Protein AF-A0A9E1WCN5-F1 (afdb_monomer_lite)

Radius of gyration: 20.32 Å; chains: 1; bounding box: 47×48×52 Å

Sequence (89 aa):
CGGYWLRVNGNTVTGNLVADMPRFYHQPDMSPVLVDLVAGYLAGTVPESALIEASRVRPEAVDTLILDTRSFLRGQEDWIENGDGGEED

Foldseek 3Di:
DQDWDWDDDPQWIAGCQDPPDDRPDCDDGWATDGVVQVVCVVVVNHPVVVVVVRGHRDDPVVVVVVVVVVVVVVVCVVVVVPPDDDDDD

pLDDT: mean 82.26, std 14.64, range [43.19, 98.06]

Structure (mmCIF, N/CA/C/O backbone):
data_AF-A0A9E1WCN5-F1
#
_entry.id   AF-A0A9E1WCN5-F1
#
loop_
_atom_site.group_PDB
_atom_site.id
_atom_site.type_symbol
_atom_site.label_atom_id
_atom_site.label_alt_id
_atom_site.label_comp_id
_atom_site.label_asym_id
_atom_site.label_entity_id
_atom_site.label_seq_id
_atom_site.pdbx_PDB_ins_code
_atom_site.Cartn_x
_atom_site.Cartn_y
_atom_site.Cartn_z
_atom_site.occupancy
_atom_site.B_iso_or_equiv
_atom_site.auth_seq_id
_atom_site.auth_comp_id
_atom_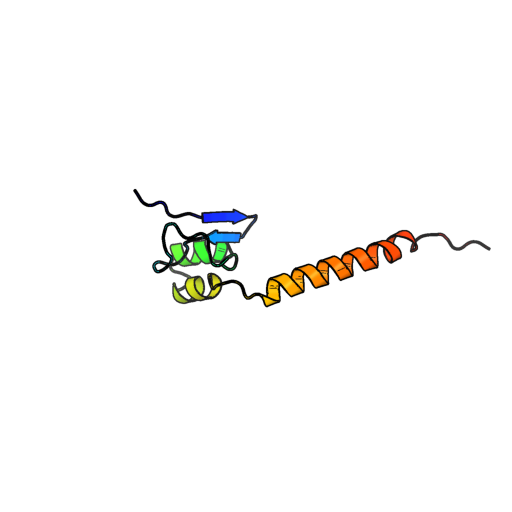site.auth_asym_id
_atom_site.auth_atom_id
_atom_site.pdbx_PDB_model_num
ATOM 1 N N . CYS A 1 1 ? -22.402 14.628 -0.511 1.00 50.81 1 CYS A N 1
ATOM 2 C CA . CYS A 1 1 ? -22.121 13.189 -0.326 1.00 50.81 1 CYS A CA 1
ATOM 3 C C . CYS A 1 1 ? -20.729 12.917 -0.891 1.00 50.81 1 CYS A C 1
ATOM 5 O O . CYS A 1 1 ? -20.584 12.954 -2.102 1.00 50.81 1 CYS A O 1
ATOM 7 N N . GLY A 1 2 ? -19.692 12.811 -0.053 1.00 52.59 2 GLY A N 1
ATOM 8 C CA . GLY A 1 2 ? -18.316 12.578 -0.517 1.00 52.59 2 GLY A CA 1
ATOM 9 C C . GLY A 1 2 ? -17.995 11.093 -0.463 1.00 52.59 2 GLY A C 1
ATOM 10 O O . GLY A 1 2 ? -18.109 10.505 0.609 1.00 52.59 2 GLY A O 1
ATOM 11 N N . GLY A 1 3 ? -17.686 10.494 -1.612 1.00 62.09 3 GLY A N 1
ATOM 12 C CA . GLY A 1 3 ? -17.460 9.058 -1.735 1.00 62.09 3 GLY A CA 1
ATOM 13 C C . GLY A 1 3 ? -16.043 8.680 -1.329 1.00 62.09 3 GLY A C 1
ATOM 14 O O . GLY A 1 3 ? -15.086 9.328 -1.737 1.00 62.09 3 GLY A O 1
ATOM 15 N N . TYR A 1 4 ? -15.916 7.626 -0.534 1.00 70.62 4 TYR A N 1
ATOM 16 C CA . TYR A 1 4 ? -14.673 6.871 -0.467 1.00 70.62 4 TYR A CA 1
ATOM 17 C C . TYR A 1 4 ? -14.514 6.117 -1.787 1.00 70.62 4 TYR A C 1
ATOM 19 O O . TYR A 1 4 ? -15.506 5.638 -2.342 1.00 70.62 4 TYR A O 1
ATOM 27 N N . TRP A 1 5 ? -13.288 6.008 -2.289 1.00 82.94 5 TRP A N 1
ATOM 28 C CA . TRP A 1 5 ? -12.997 5.177 -3.448 1.00 82.94 5 TRP A CA 1
ATOM 29 C C . TRP A 1 5 ? -11.978 4.114 -3.060 1.00 82.94 5 TRP A C 1
ATOM 31 O O . TRP A 1 5 ? -11.004 4.386 -2.355 1.00 82.94 5 TRP A O 1
ATOM 41 N N . LEU A 1 6 ? -12.236 2.900 -3.527 1.00 87.50 6 LEU A N 1
ATOM 42 C CA . LEU A 1 6 ? -11.334 1.767 -3.449 1.00 87.50 6 LEU A CA 1
ATOM 43 C C . LEU A 1 6 ? -11.341 1.089 -4.813 1.00 87.50 6 LEU A C 1
ATOM 45 O O . LEU A 1 6 ? -12.390 0.971 -5.450 1.00 87.50 6 LEU A O 1
ATOM 49 N N . ARG A 1 7 ? -10.174 0.642 -5.261 1.00 89.56 7 ARG A N 1
ATOM 50 C CA . ARG A 1 7 ? -10.018 -0.146 -6.478 1.00 89.56 7 ARG A CA 1
ATOM 51 C C . ARG A 1 7 ? -9.358 -1.464 -6.124 1.00 89.56 7 ARG A C 1
ATOM 53 O O . ARG A 1 7 ? -8.270 -1.476 -5.561 1.00 89.56 7 ARG A O 1
ATOM 60 N N . VAL A 1 8 ? -10.009 -2.563 -6.482 1.00 92.81 8 VAL A N 1
ATOM 61 C CA . VAL A 1 8 ? -9.479 -3.914 -6.283 1.00 92.81 8 VAL A CA 1
ATOM 62 C C . VAL A 1 8 ? -8.840 -4.396 -7.579 1.00 92.81 8 VAL A C 1
ATOM 64 O O . VAL A 1 8 ? -9.445 -4.288 -8.645 1.00 92.81 8 VAL A O 1
ATOM 67 N N . ASN A 1 9 ? -7.624 -4.928 -7.481 1.00 92.19 9 ASN A N 1
ATOM 68 C CA . ASN A 1 9 ? -6.919 -5.603 -8.565 1.00 92.19 9 ASN A CA 1
ATOM 69 C C . ASN A 1 9 ? -6.331 -6.912 -8.018 1.00 92.19 9 ASN A C 1
ATOM 71 O O . ASN A 1 9 ? -5.377 -6.895 -7.236 1.00 92.19 9 ASN A O 1
ATOM 75 N N . GLY A 1 10 ? -6.910 -8.051 -8.411 1.00 94.62 10 GLY A N 1
ATOM 76 C CA . GLY A 1 10 ? -6.528 -9.356 -7.862 1.00 94.62 10 GLY A CA 1
ATOM 77 C C . GLY A 1 10 ? -6.687 -9.392 -6.338 1.00 94.62 10 GLY A C 1
ATOM 78 O O . GLY A 1 10 ? -7.734 -9.011 -5.823 1.00 94.62 10 GLY A O 1
ATOM 79 N N . ASN A 1 11 ? -5.632 -9.797 -5.622 1.00 95.69 11 ASN A N 1
ATOM 80 C CA . ASN A 1 11 ? -5.618 -9.841 -4.152 1.00 95.69 11 ASN A CA 1
ATOM 81 C C . ASN A 1 11 ? -5.152 -8.529 -3.493 1.00 95.69 11 ASN A C 1
ATOM 83 O O . ASN A 1 11 ? -4.713 -8.527 -2.343 1.00 95.69 11 ASN A O 1
ATOM 87 N N . THR A 1 12 ? -5.191 -7.411 -4.220 1.00 95.31 12 THR A N 1
ATOM 88 C CA . THR A 1 12 ? -4.771 -6.105 -3.700 1.00 95.31 12 THR A CA 1
ATOM 89 C C . THR A 1 12 ? -5.855 -5.052 -3.858 1.00 95.31 12 THR A C 1
ATOM 91 O O . THR A 1 12 ? -6.673 -5.110 -4.778 1.00 95.31 12 THR A O 1
ATOM 94 N N . VAL A 1 13 ? -5.839 -4.067 -2.969 1.00 93.62 13 VAL A N 1
ATOM 95 C CA . VAL A 1 13 ? -6.719 -2.904 -2.976 1.00 93.62 13 VAL A CA 1
ATOM 96 C C . VAL A 1 13 ? -5.897 -1.618 -2.879 1.00 93.62 13 VAL A C 1
ATOM 98 O O . VAL A 1 13 ? -4.941 -1.532 -2.113 1.00 93.62 13 VAL A O 1
ATOM 101 N N . THR A 1 14 ? -6.260 -0.609 -3.666 1.00 89.94 14 THR A N 1
ATOM 102 C CA . THR A 1 14 ? -5.730 0.761 -3.582 1.00 89.94 14 THR A CA 1
ATOM 103 C C . THR A 1 14 ? -6.861 1.749 -3.316 1.00 89.94 14 THR A C 1
ATOM 105 O O . THR A 1 14 ? -8.017 1.476 -3.642 1.00 89.94 14 THR A O 1
ATOM 108 N N . GLY A 1 15 ? -6.540 2.910 -2.743 1.00 85.62 15 GLY A N 1
ATOM 109 C CA . GLY A 1 15 ? -7.485 4.009 -2.534 1.00 85.62 15 GLY A CA 1
ATOM 110 C C . GLY A 1 15 ? -7.408 4.596 -1.131 1.00 85.62 15 GLY A C 1
ATOM 111 O O . GLY A 1 15 ? -6.369 4.517 -0.477 1.00 85.62 15 GLY A O 1
ATOM 112 N N . ASN A 1 16 ? -8.521 5.166 -0.669 1.00 85.25 16 ASN A N 1
ATOM 113 C CA . ASN A 1 16 ? -8.611 5.874 0.613 1.00 85.25 16 ASN A CA 1
ATOM 114 C C . ASN A 1 16 ? -8.744 4.889 1.789 1.00 85.25 16 ASN A C 1
ATOM 116 O O . ASN A 1 16 ? -9.803 4.798 2.410 1.00 85.25 16 ASN A O 1
ATOM 120 N N . LEU A 1 17 ? -7.687 4.120 2.058 1.00 83.25 17 LEU A N 1
ATOM 121 C CA . LEU A 1 17 ? -7.652 3.099 3.117 1.00 83.25 17 LEU A CA 1
ATOM 122 C C . LEU A 1 17 ? -7.367 3.670 4.513 1.00 83.25 17 LEU A C 1
ATOM 124 O O . LEU A 1 17 ? -7.602 2.991 5.507 1.00 83.25 17 LEU A O 1
ATOM 128 N N . VAL A 1 18 ? -6.878 4.906 4.588 1.00 75.19 18 VAL A N 1
ATOM 129 C CA . VAL A 1 18 ? -6.487 5.585 5.828 1.00 75.19 18 VAL A CA 1
ATOM 130 C C . VAL A 1 18 ? -7.250 6.891 6.002 1.00 75.19 18 VAL A C 1
ATOM 132 O O . VAL A 1 18 ? -7.518 7.602 5.031 1.00 75.19 18 VAL A O 1
ATOM 135 N N . ALA A 1 19 ? -7.618 7.190 7.250 1.00 67.12 19 ALA A N 1
ATOM 136 C CA . ALA A 1 19 ? -8.586 8.231 7.601 1.00 67.12 19 ALA A CA 1
ATOM 137 C C . ALA A 1 19 ? -8.195 9.645 7.135 1.00 67.12 19 ALA A C 1
ATOM 139 O O . ALA A 1 19 ? -9.078 10.441 6.810 1.00 67.12 19 ALA A O 1
ATOM 140 N N . ASP A 1 20 ? -6.895 9.930 7.042 1.00 69.81 20 ASP A N 1
ATOM 141 C CA . ASP A 1 20 ? -6.377 11.251 6.676 1.00 69.81 20 ASP A CA 1
ATOM 142 C C . ASP A 1 20 ? -6.250 11.471 5.157 1.00 69.81 20 ASP A C 1
ATOM 144 O O . ASP A 1 20 ? -5.843 12.549 4.716 1.00 69.81 20 ASP A O 1
ATOM 148 N N . MET A 1 21 ? -6.617 10.487 4.323 1.00 70.31 21 MET A N 1
ATOM 149 C CA . MET A 1 21 ? -6.564 10.661 2.869 1.00 70.31 21 MET A CA 1
ATOM 150 C C . MET A 1 21 ? -7.726 11.511 2.328 1.00 70.31 21 MET A C 1
ATOM 152 O O . MET A 1 21 ? -8.894 11.267 2.659 1.00 70.31 21 MET A O 1
ATOM 156 N N . PRO A 1 22 ? -7.453 12.486 1.436 1.00 68.56 22 PRO A N 1
ATOM 157 C CA . PRO A 1 22 ? -8.498 13.334 0.882 1.00 68.56 22 PRO A CA 1
ATOM 158 C C . PRO A 1 22 ? -9.499 12.535 0.038 1.00 68.56 22 PRO A C 1
ATOM 160 O O . PRO A 1 22 ? -9.149 11.858 -0.924 1.00 68.56 22 PRO A O 1
ATOM 163 N N . ARG A 1 23 ? -10.788 12.690 0.352 1.00 71.00 23 ARG A N 1
ATOM 164 C CA . ARG A 1 23 ? -11.883 11.872 -0.204 1.00 71.00 23 ARG A CA 1
ATOM 165 C C . ARG A 1 23 ? -11.962 11.848 -1.738 1.00 71.00 23 ARG A C 1
ATOM 167 O O . ARG A 1 23 ? -12.317 10.822 -2.301 1.00 71.00 23 ARG A O 1
ATOM 174 N N . PHE A 1 24 ? -11.626 12.955 -2.402 1.00 69.75 24 PHE A N 1
ATOM 175 C CA . PHE A 1 24 ? -11.744 13.120 -3.861 1.00 69.75 24 PHE A CA 1
ATOM 176 C C . PHE A 1 24 ? -10.403 13.110 -4.598 1.00 69.75 24 PHE A C 1
ATOM 178 O O . PHE A 1 24 ? -10.364 13.340 -5.806 1.00 69.75 24 PHE A O 1
ATOM 185 N N . TYR A 1 25 ? -9.299 12.917 -3.879 1.00 71.31 25 TYR A N 1
ATOM 186 C CA . TYR A 1 25 ? -7.975 13.006 -4.471 1.00 71.31 25 TYR A CA 1
ATOM 187 C C . TYR A 1 25 ? -7.509 11.593 -4.826 1.00 71.31 25 TYR A C 1
ATOM 189 O O . TYR A 1 25 ? -7.393 10.720 -3.972 1.00 71.31 25 TYR A O 1
ATOM 197 N N . HIS A 1 26 ? -7.328 11.360 -6.124 1.00 75.94 26 HIS A N 1
ATOM 198 C CA . HIS A 1 26 ? -6.825 10.095 -6.670 1.00 75.94 26 HIS A CA 1
ATOM 199 C C . HIS A 1 26 ? -5.296 10.081 -6.780 1.00 75.94 26 HIS A C 1
ATOM 201 O O . HIS A 1 26 ? -4.725 9.123 -7.284 1.00 75.94 26 HIS A O 1
ATOM 207 N N . GLN A 1 27 ? -4.653 11.161 -6.342 1.00 73.88 27 GLN A N 1
ATOM 208 C CA . GLN A 1 27 ? -3.210 11.311 -6.284 1.00 73.88 27 GLN A CA 1
ATOM 209 C C . GLN A 1 27 ? -2.785 11.505 -4.818 1.00 73.88 27 GLN A C 1
ATOM 211 O O . GLN A 1 27 ? -3.628 11.793 -3.974 1.00 73.88 27 GLN A O 1
ATOM 216 N N . PRO A 1 28 ? -1.500 11.343 -4.485 1.00 77.00 28 PRO A N 1
ATOM 217 C CA . PRO A 1 28 ? -0.536 10.561 -5.258 1.00 77.00 28 PRO A CA 1
ATOM 218 C C . PRO A 1 28 ? -0.955 9.078 -5.336 1.00 77.00 28 PRO A C 1
ATOM 220 O O . PRO A 1 28 ? -1.843 8.635 -4.606 1.00 77.00 28 PRO A O 1
ATOM 223 N N . ASP A 1 29 ? -0.331 8.305 -6.227 1.00 83.25 29 ASP A N 1
ATOM 224 C CA . ASP A 1 29 ? -0.621 6.874 -6.334 1.00 83.25 29 ASP A CA 1
ATOM 225 C C . ASP A 1 29 ? -0.166 6.137 -5.070 1.00 83.25 29 ASP A C 1
ATOM 227 O O . ASP A 1 29 ? 1.015 6.110 -4.714 1.00 83.25 29 ASP A O 1
ATOM 231 N N . MET A 1 30 ? -1.117 5.501 -4.391 1.00 86.88 30 MET A N 1
ATOM 232 C CA . MET A 1 30 ? -0.827 4.707 -3.202 1.00 86.88 30 MET A CA 1
ATOM 233 C C . MET A 1 30 ? -0.321 3.314 -3.569 1.00 86.88 30 MET A C 1
ATOM 235 O O . MET A 1 30 ? -0.614 2.762 -4.643 1.00 86.88 30 MET A O 1
ATOM 239 N N . SER A 1 31 ? 0.439 2.729 -2.650 1.00 90.56 31 SER A N 1
ATOM 240 C CA . SER A 1 31 ? 0.856 1.334 -2.742 1.00 90.56 31 SER A CA 1
ATOM 241 C C . SER A 1 31 ? -0.367 0.407 -2.654 1.00 90.56 31 SER A C 1
ATOM 243 O O . SER A 1 31 ? -1.270 0.660 -1.852 1.00 90.56 31 SER A O 1
ATOM 245 N N . PRO A 1 32 ? -0.455 -0.658 -3.475 1.00 92.94 32 PRO A N 1
ATOM 246 C CA . PRO A 1 32 ? -1.509 -1.656 -3.346 1.00 92.94 32 PRO A CA 1
ATOM 247 C C . PRO A 1 32 ? -1.347 -2.431 -2.044 1.00 92.94 32 PRO A C 1
ATOM 249 O O . PRO A 1 32 ? -0.284 -2.981 -1.767 1.00 92.94 32 PRO A O 1
ATOM 252 N N . VAL A 1 33 ? -2.419 -2.501 -1.266 1.00 94.69 33 VAL A N 1
ATOM 253 C CA . VAL A 1 33 ? -2.466 -3.212 0.010 1.00 94.69 33 VAL A CA 1
ATOM 254 C C . VAL A 1 33 ? -3.091 -4.583 -0.203 1.00 94.69 33 VAL A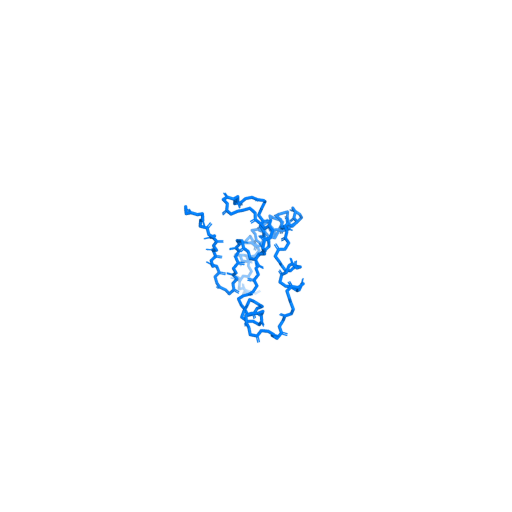 C 1
ATOM 256 O O . VAL A 1 33 ? -4.085 -4.702 -0.914 1.00 94.69 33 VAL A O 1
ATOM 259 N N . LEU A 1 34 ? -2.539 -5.630 0.411 1.00 96.69 34 LEU A N 1
ATOM 260 C CA . LEU A 1 34 ? -3.131 -6.968 0.348 1.00 96.69 34 LEU A CA 1
ATOM 261 C C . LEU A 1 34 ? -4.514 -6.981 1.007 1.00 96.69 34 LEU A C 1
ATOM 263 O O . LEU A 1 34 ? -4.687 -6.457 2.108 1.00 96.69 34 LEU A O 1
ATOM 267 N N . VAL A 1 35 ? -5.484 -7.627 0.358 1.00 96.25 35 VAL A N 1
ATOM 268 C CA . VAL A 1 35 ? -6.854 -7.755 0.886 1.00 96.25 35 VAL A C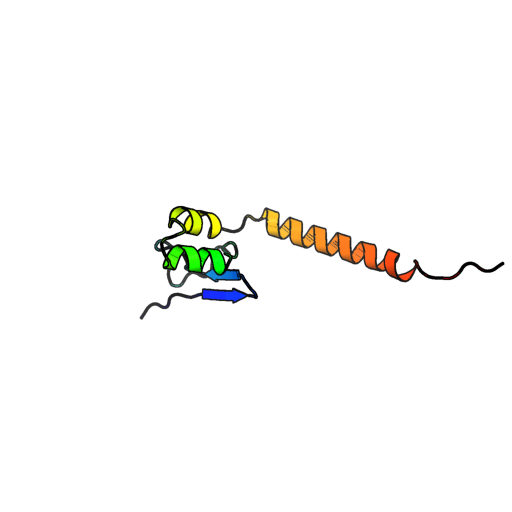A 1
ATOM 269 C C . VAL A 1 35 ? -6.853 -8.432 2.259 1.00 96.25 35 VAL A C 1
ATOM 271 O O . VAL A 1 35 ? -7.579 -7.997 3.149 1.00 96.25 35 VAL A O 1
ATOM 274 N N . ASP A 1 36 ? -5.972 -9.409 2.478 1.00 96.75 36 ASP A N 1
ATOM 275 C CA . ASP A 1 36 ? -5.838 -10.102 3.764 1.00 96.75 36 ASP A CA 1
ATOM 276 C C . ASP A 1 36 ? -5.364 -9.179 4.896 1.00 96.75 36 ASP A C 1
ATOM 278 O O . ASP A 1 36 ? -5.784 -9.336 6.042 1.00 96.75 36 ASP A O 1
ATOM 282 N N . LEU A 1 37 ? -4.539 -8.171 4.584 1.00 95.81 37 LEU A N 1
ATOM 283 C CA . LEU A 1 37 ? -4.118 -7.174 5.570 1.00 95.81 37 LEU A CA 1
ATOM 284 C C . LEU A 1 37 ? -5.304 -6.295 5.988 1.00 95.81 37 LEU A C 1
ATOM 286 O O . LEU A 1 37 ? -5.480 -6.010 7.172 1.00 95.81 37 LEU A O 1
ATOM 290 N N . VAL A 1 38 ? -6.149 -5.909 5.026 1.00 94.50 38 VAL A N 1
ATOM 291 C CA . VAL A 1 38 ? -7.382 -5.155 5.295 1.00 94.50 38 VAL A CA 1
ATOM 292 C C . VAL A 1 38 ? -8.369 -6.001 6.097 1.00 94.50 38 VAL A C 1
ATOM 294 O O . VAL A 1 38 ? -8.941 -5.516 7.071 1.00 94.50 38 VAL A O 1
ATOM 297 N N . ALA A 1 39 ? -8.537 -7.276 5.742 1.00 95.81 39 ALA A N 1
ATOM 298 C CA . ALA A 1 39 ? -9.378 -8.206 6.488 1.00 95.81 39 ALA A CA 1
ATOM 299 C C . ALA A 1 39 ? -8.890 -8.372 7.938 1.00 95.81 39 ALA A C 1
ATOM 301 O O . ALA A 1 39 ? -9.697 -8.318 8.865 1.00 95.81 39 ALA A O 1
ATOM 302 N N . GLY A 1 40 ? -7.575 -8.495 8.146 1.00 97.12 40 GLY A N 1
ATOM 303 C CA . GLY A 1 40 ? -6.967 -8.546 9.475 1.00 97.12 40 GLY A CA 1
ATOM 304 C C . GLY A 1 40 ? -7.181 -7.266 10.288 1.00 97.12 40 GLY A C 1
ATOM 305 O O . GLY A 1 40 ? -7.460 -7.338 11.485 1.00 97.12 40 GLY A O 1
ATOM 306 N N . TYR A 1 41 ? -7.124 -6.094 9.649 1.00 94.75 41 TYR A N 1
ATOM 307 C CA . TYR A 1 41 ?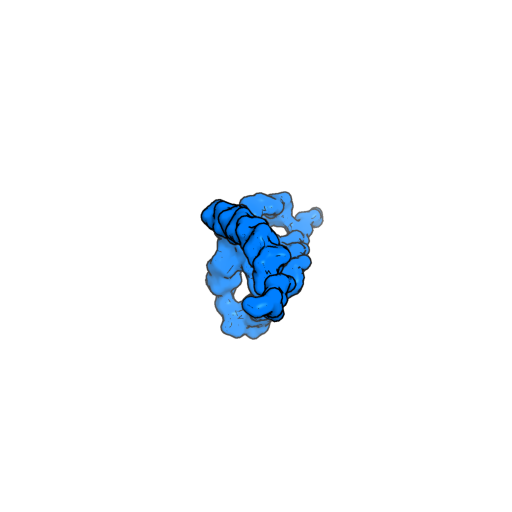 -7.431 -4.821 10.307 1.00 94.75 41 TYR A CA 1
ATOM 308 C C . TYR A 1 41 ? -8.898 -4.759 10.753 1.00 94.75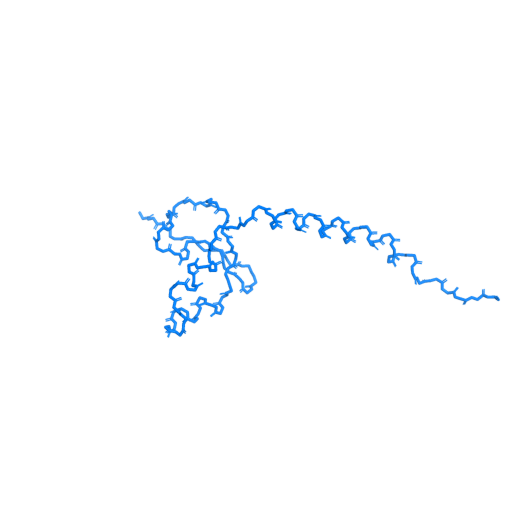 41 TYR A C 1
ATOM 310 O O . TYR A 1 41 ? -9.177 -4.456 11.912 1.00 94.75 41 TYR A O 1
ATOM 318 N N . LEU A 1 42 ? -9.836 -5.129 9.875 1.00 94.31 42 LEU A N 1
ATOM 319 C CA . LEU A 1 42 ? -11.268 -5.170 10.200 1.00 94.31 42 LEU A CA 1
ATOM 320 C C . LEU A 1 42 ? -11.594 -6.190 11.301 1.00 94.31 42 LEU A C 1
ATOM 322 O O . LEU A 1 42 ? -12.501 -5.966 12.100 1.00 94.31 42 LEU A O 1
ATOM 326 N N . ALA A 1 43 ? -10.849 -7.294 11.358 1.00 97.38 43 ALA A N 1
ATOM 327 C CA . ALA A 1 43 ? -10.956 -8.300 12.412 1.00 97.38 43 ALA A CA 1
ATOM 328 C C . ALA A 1 43 ? -10.255 -7.894 13.726 1.00 97.38 43 ALA A C 1
ATOM 330 O O . ALA A 1 43 ? -10.348 -8.624 14.712 1.00 97.38 43 ALA A O 1
ATOM 331 N N . GLY A 1 44 ? -9.537 -6.765 13.755 1.00 96.81 44 GLY A N 1
ATOM 332 C CA . GLY A 1 44 ? -8.776 -6.296 14.916 1.00 96.81 44 GLY A CA 1
ATOM 333 C C . GLY A 1 44 ? -7.501 -7.096 15.213 1.00 96.81 44 GLY A C 1
ATOM 334 O O . GLY A 1 44 ? -6.909 -6.924 16.277 1.00 96.81 44 GLY A O 1
ATOM 335 N N . THR A 1 45 ? -7.068 -7.974 14.305 1.00 98.06 45 THR A N 1
ATOM 336 C CA . THR A 1 45 ? -5.850 -8.789 14.458 1.00 98.06 45 THR A CA 1
ATOM 337 C C . THR A 1 45 ? -4.605 -8.092 13.916 1.00 98.06 45 THR A C 1
ATOM 339 O O . THR A 1 45 ? -3.489 -8.432 14.308 1.00 98.06 45 THR A O 1
ATOM 342 N N . VAL A 1 46 ? -4.787 -7.097 13.046 1.00 96.56 46 VAL A N 1
ATOM 343 C CA . VAL A 1 46 ? -3.727 -6.242 12.500 1.00 96.56 46 VAL A CA 1
ATOM 344 C C . VAL A 1 46 ? -3.945 -4.807 12.991 1.00 96.56 46 VAL A C 1
ATOM 346 O O . VAL A 1 46 ? -5.055 -4.287 12.868 1.00 96.56 46 VAL A O 1
ATOM 349 N N . PRO A 1 47 ? -2.917 -4.136 13.539 1.00 95.25 47 PRO A N 1
ATOM 350 C CA . PRO A 1 47 ? -3.055 -2.759 13.995 1.00 95.25 47 PRO A CA 1
ATOM 351 C C . PRO A 1 47 ? -3.193 -1.786 12.818 1.00 95.25 47 PRO A C 1
ATOM 353 O O . PRO A 1 47 ? -2.626 -1.995 11.746 1.00 95.25 47 PRO A O 1
ATOM 356 N N . GLU A 1 48 ? -3.873 -0.661 13.050 1.00 93.12 48 GLU A N 1
ATOM 357 C CA . GLU A 1 48 ? -4.042 0.408 12.053 1.00 93.12 48 GLU A CA 1
ATOM 358 C C . GLU A 1 48 ? -2.706 0.921 11.499 1.00 93.12 48 GLU A C 1
ATOM 360 O O . GLU A 1 48 ? -2.589 1.201 10.311 1.00 93.12 48 GLU A O 1
ATOM 365 N N . SER A 1 49 ? -1.662 0.976 12.332 1.00 93.88 49 SER A N 1
ATOM 366 C CA . SER A 1 49 ? -0.323 1.404 11.917 1.00 93.88 49 SER A CA 1
ATOM 367 C C . SER A 1 49 ? 0.267 0.544 10.797 1.00 93.88 49 SER A C 1
ATOM 369 O O . SER A 1 49 ? 0.956 1.075 9.930 1.00 93.88 49 SER A O 1
ATOM 371 N N . ALA A 1 50 ? -0.029 -0.759 10.772 1.00 94.12 50 ALA A N 1
ATOM 372 C CA . ALA A 1 50 ? 0.409 -1.646 9.698 1.00 94.12 50 ALA A CA 1
ATOM 373 C C . ALA A 1 50 ? -0.357 -1.377 8.395 1.00 94.12 50 ALA A C 1
ATOM 375 O O . ALA A 1 50 ? 0.235 -1.418 7.317 1.00 94.12 50 ALA A O 1
ATOM 376 N N . LEU A 1 51 ? -1.650 -1.046 8.488 1.00 92.06 51 LEU A N 1
ATOM 377 C CA . LEU A 1 51 ? -2.443 -0.628 7.333 1.00 92.06 51 LEU A CA 1
ATOM 378 C C . LEU A 1 51 ? -1.945 0.717 6.780 1.00 92.06 51 LEU A C 1
ATOM 380 O O . LEU A 1 51 ? -1.778 0.851 5.568 1.00 92.06 51 LEU A O 1
ATOM 384 N N . ILE A 1 52 ? -1.634 1.675 7.661 1.00 91.56 52 ILE A N 1
ATOM 385 C CA . ILE A 1 52 ? -1.044 2.970 7.295 1.00 91.56 52 ILE A CA 1
ATOM 386 C C . ILE A 1 52 ? 0.278 2.770 6.562 1.00 91.56 52 ILE A C 1
ATOM 388 O O . ILE A 1 52 ? 0.453 3.315 5.472 1.00 91.56 52 ILE A O 1
ATOM 392 N N . GLU A 1 53 ? 1.179 1.965 7.123 1.00 92.25 53 GLU A N 1
ATOM 393 C CA . GLU A 1 53 ? 2.473 1.658 6.516 1.00 92.25 53 GLU A CA 1
ATOM 394 C C . GLU A 1 53 ? 2.315 1.046 5.121 1.00 92.25 53 GLU A C 1
ATOM 396 O O . GLU A 1 53 ? 2.916 1.526 4.161 1.00 92.25 53 GLU A O 1
ATOM 401 N N . ALA A 1 54 ? 1.457 0.032 4.989 1.00 91.75 54 ALA A N 1
ATOM 402 C CA . ALA A 1 54 ? 1.224 -0.648 3.719 1.00 91.75 54 ALA A CA 1
ATOM 403 C C . ALA A 1 54 ? 0.577 0.264 2.666 1.00 91.75 54 ALA A C 1
ATOM 405 O O . ALA A 1 54 ? 0.828 0.106 1.474 1.00 91.75 54 ALA A O 1
ATOM 406 N N . SER A 1 55 ? -0.251 1.219 3.098 1.00 90.00 55 SER A N 1
ATOM 407 C CA . SER A 1 55 ? -0.954 2.152 2.214 1.00 90.00 55 SER A CA 1
ATOM 408 C C . SER A 1 55 ? -0.118 3.352 1.771 1.00 90.00 55 SER A C 1
ATOM 410 O O . SER A 1 55 ? -0.640 4.198 1.054 1.00 90.00 55 SER A O 1
ATOM 412 N N . ARG A 1 56 ? 1.156 3.465 2.176 1.00 89.56 56 ARG A N 1
ATOM 413 C CA . ARG A 1 56 ? 1.996 4.629 1.856 1.00 89.56 56 ARG A CA 1
ATOM 414 C C . ARG A 1 56 ? 2.073 4.916 0.360 1.00 89.56 56 ARG A C 1
ATOM 416 O O . ARG A 1 56 ? 1.932 4.027 -0.486 1.00 89.56 56 ARG A O 1
ATOM 423 N N . VAL A 1 57 ? 2.357 6.183 0.059 1.00 88.12 57 VAL A N 1
ATOM 424 C CA . VAL A 1 57 ? 2.628 6.655 -1.301 1.00 88.12 57 VAL A CA 1
ATOM 425 C C . VAL A 1 57 ? 3.652 5.742 -1.956 1.00 88.12 57 VAL A C 1
ATOM 427 O O . VAL A 1 57 ? 4.684 5.420 -1.361 1.00 88.12 57 VAL A O 1
ATOM 430 N N . ARG A 1 58 ? 3.344 5.307 -3.174 1.00 86.44 58 ARG A N 1
ATOM 431 C CA . ARG A 1 58 ? 4.228 4.447 -3.946 1.00 86.44 58 ARG A CA 1
ATOM 432 C C . ARG A 1 58 ? 5.516 5.206 -4.276 1.00 86.44 58 ARG A C 1
ATOM 434 O O . ARG A 1 58 ? 5.432 6.300 -4.831 1.00 86.44 58 ARG A O 1
ATOM 441 N N . PRO A 1 59 ? 6.699 4.655 -3.966 1.00 89.56 59 PRO A N 1
ATOM 442 C CA . PRO A 1 59 ? 7.954 5.285 -4.354 1.00 89.56 59 PRO A CA 1
ATOM 443 C C . PRO A 1 59 ? 8.122 5.290 -5.877 1.00 89.56 59 PRO A C 1
ATOM 445 O O . PRO A 1 59 ? 7.909 4.259 -6.512 1.00 89.56 59 PRO A O 1
ATOM 448 N N . GLU A 1 60 ? 8.601 6.398 -6.447 1.00 89.00 60 GLU A N 1
ATOM 449 C CA . GLU A 1 60 ? 8.879 6.520 -7.893 1.00 89.00 60 GLU A CA 1
ATOM 450 C C . GLU A 1 60 ? 9.841 5.434 -8.406 1.00 89.00 60 GLU A C 1
ATOM 452 O O . GLU A 1 60 ? 9.720 4.960 -9.532 1.00 89.00 60 GLU A O 1
ATOM 457 N N . ALA A 1 61 ? 10.763 4.964 -7.556 1.00 88.88 61 ALA A N 1
ATOM 458 C CA . ALA A 1 61 ? 11.696 3.886 -7.888 1.00 88.88 61 ALA A CA 1
ATOM 459 C C . ALA A 1 61 ? 11.000 2.573 -8.302 1.00 88.88 61 ALA A C 1
ATOM 461 O O . ALA A 1 61 ? 11.593 1.768 -9.021 1.00 88.88 61 ALA A O 1
ATOM 462 N N . VAL A 1 62 ? 9.749 2.351 -7.877 1.00 86.69 62 VAL A N 1
ATOM 463 C CA . VAL A 1 62 ? 8.948 1.192 -8.299 1.00 86.69 62 VAL A CA 1
ATOM 464 C C . VAL A 1 62 ? 8.619 1.272 -9.790 1.00 86.69 62 VAL A C 1
ATOM 466 O O . VAL A 1 62 ? 8.671 0.250 -10.473 1.00 86.69 62 VAL A O 1
ATOM 469 N N . ASP A 1 63 ? 8.327 2.462 -10.314 1.00 87.69 63 ASP A N 1
ATOM 470 C CA . ASP A 1 63 ? 7.998 2.637 -11.730 1.00 87.69 63 ASP A CA 1
ATOM 471 C C . ASP A 1 63 ? 9.222 2.371 -12.609 1.00 87.69 63 ASP A C 1
ATOM 473 O O . ASP A 1 63 ? 9.125 1.637 -13.596 1.00 87.69 63 ASP A O 1
ATOM 477 N N . THR A 1 64 ? 10.391 2.874 -12.200 1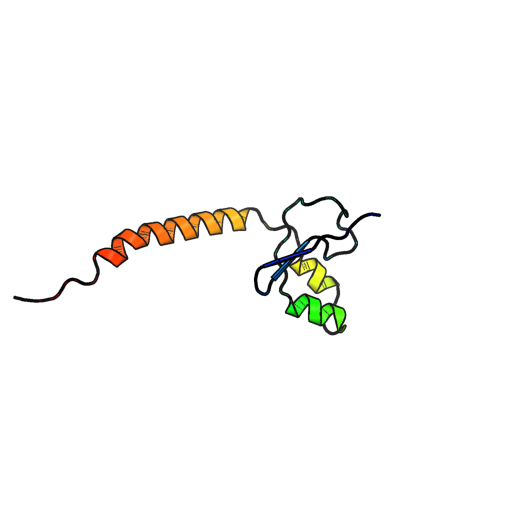.00 91.94 64 THR A N 1
ATOM 478 C CA . THR A 1 64 ? 11.674 2.562 -12.848 1.00 91.94 64 THR A CA 1
ATOM 479 C C . THR A 1 64 ? 11.931 1.058 -12.855 1.00 91.94 64 THR A C 1
ATOM 481 O O . THR A 1 64 ? 12.193 0.485 -13.908 1.00 91.94 64 THR A O 1
ATOM 484 N N . LEU A 1 65 ? 11.754 0.386 -11.714 1.00 91.31 65 LEU A N 1
ATOM 485 C CA . LEU A 1 65 ? 11.954 -1.060 -11.613 1.00 91.31 65 LEU A CA 1
ATOM 486 C C . LEU A 1 65 ? 11.016 -1.852 -12.542 1.00 91.31 65 LEU A C 1
ATOM 488 O O . LEU A 1 65 ? 11.432 -2.839 -13.153 1.00 91.31 65 LEU A O 1
ATOM 492 N N . ILE A 1 66 ? 9.755 -1.429 -12.680 1.00 89.38 66 ILE A N 1
ATOM 493 C CA . ILE A 1 66 ? 8.796 -2.047 -13.609 1.00 89.38 66 ILE A CA 1
ATOM 494 C C . ILE A 1 66 ? 9.260 -1.874 -15.061 1.00 89.38 66 ILE A C 1
ATOM 496 O O . ILE A 1 66 ? 9.169 -2.822 -15.848 1.00 89.38 66 ILE A O 1
ATOM 500 N N . LEU A 1 67 ? 9.742 -0.685 -15.431 1.00 91.62 67 LEU A N 1
ATOM 501 C CA . LEU A 1 67 ? 10.253 -0.408 -16.776 1.00 91.62 67 LEU A CA 1
ATOM 502 C C . LEU A 1 67 ? 11.512 -1.223 -17.086 1.00 91.62 67 LEU A C 1
ATOM 504 O O . LEU A 1 67 ? 11.588 -1.829 -18.158 1.00 91.62 67 LEU A O 1
ATOM 508 N N . ASP A 1 68 ? 12.445 -1.303 -16.141 1.00 91.38 68 ASP A N 1
ATOM 509 C CA . ASP A 1 68 ? 13.672 -2.090 -16.269 1.00 91.38 68 ASP A CA 1
ATOM 510 C C . ASP A 1 68 ? 13.348 -3.576 -16.430 1.00 91.38 68 ASP A C 1
ATOM 512 O O . ASP A 1 68 ? 13.837 -4.228 -17.351 1.00 91.38 68 ASP A O 1
ATOM 516 N N . THR A 1 69 ? 12.434 -4.098 -15.609 1.00 92.12 69 THR A N 1
ATOM 517 C CA . THR A 1 69 ? 11.992 -5.498 -15.688 1.00 92.12 69 THR A CA 1
ATOM 518 C C . THR A 1 69 ? 11.340 -5.800 -17.036 1.00 92.12 69 THR A C 1
ATOM 520 O O . THR A 1 69 ? 11.642 -6.814 -17.659 1.00 92.12 69 THR A O 1
ATOM 523 N N . ARG A 1 70 ? 10.469 -4.915 -17.537 1.00 91.88 70 ARG A N 1
ATOM 524 C CA . ARG A 1 70 ? 9.850 -5.078 -18.864 1.00 91.88 70 ARG A CA 1
ATOM 525 C C . ARG A 1 70 ? 10.883 -5.046 -19.985 1.00 91.88 70 ARG A C 1
ATOM 527 O O . ARG A 1 70 ? 10.751 -5.803 -20.942 1.00 91.88 70 ARG A O 1
ATOM 534 N N . SER A 1 71 ? 11.884 -4.178 -19.874 1.00 90.06 71 SER A N 1
ATOM 535 C CA . SER A 1 71 ? 12.966 -4.070 -20.856 1.00 90.06 71 SER A CA 1
ATOM 536 C C . SER A 1 71 ? 13.828 -5.330 -20.857 1.00 90.06 71 SER A C 1
ATOM 538 O O . SER A 1 71 ? 14.113 -5.874 -21.919 1.00 90.06 71 SER A O 1
ATOM 540 N N . PHE A 1 72 ? 14.159 -5.842 -19.671 1.00 91.44 72 PHE A N 1
ATOM 541 C CA . PHE A 1 72 ? 14.870 -7.103 -19.498 1.00 91.44 72 PHE A CA 1
ATOM 542 C C . PHE A 1 72 ? 14.101 -8.292 -20.089 1.00 91.44 72 PHE A C 1
ATOM 544 O O . PHE A 1 72 ? 14.676 -9.056 -20.854 1.00 91.44 72 PHE A O 1
ATOM 551 N N . LEU A 1 73 ? 12.800 -8.423 -19.794 1.00 91.69 73 LEU A N 1
ATOM 552 C CA . LEU A 1 73 ? 11.968 -9.514 -20.318 1.00 91.69 73 LEU A CA 1
ATOM 553 C C . LEU A 1 73 ? 11.835 -9.471 -21.846 1.00 91.69 73 LEU A C 1
ATOM 555 O O . LEU A 1 73 ? 11.936 -10.511 -22.483 1.00 91.69 73 LEU A O 1
ATOM 559 N N . ARG A 1 74 ? 11.676 -8.283 -22.444 1.00 88.69 74 ARG A N 1
ATOM 560 C CA . ARG A 1 74 ? 11.685 -8.132 -23.911 1.00 88.69 74 ARG A CA 1
ATOM 561 C C . ARG A 1 74 ? 13.028 -8.521 -24.521 1.00 88.69 74 ARG A C 1
ATOM 563 O O . ARG A 1 74 ? 13.060 -9.182 -25.543 1.00 88.69 74 ARG A O 1
ATOM 570 N N . GLY A 1 75 ? 14.138 -8.156 -23.877 1.00 82.38 75 GLY A N 1
ATOM 571 C CA . GLY A 1 75 ? 15.474 -8.550 -24.330 1.00 82.38 75 GLY A CA 1
ATOM 572 C C . GLY A 1 75 ? 15.738 -10.059 -24.263 1.00 82.38 75 GLY A C 1
ATOM 573 O O . GLY A 1 75 ? 16.669 -10.529 -24.907 1.00 82.38 75 GLY A O 1
ATOM 574 N N . GLN A 1 76 ? 14.941 -10.821 -23.504 1.00 73.12 76 GLN A N 1
ATOM 575 C CA . GLN A 1 76 ? 14.984 -12.287 -23.498 1.00 73.12 76 GLN A CA 1
ATOM 576 C C . GLN A 1 76 ? 14.099 -12.932 -24.564 1.00 73.12 76 GLN A C 1
ATOM 578 O O . GLN A 1 76 ? 14.311 -14.101 -24.871 1.00 73.12 76 GLN A O 1
ATOM 583 N N . GLU A 1 77 ? 13.126 -12.213 -25.125 1.00 63.97 77 GLU A N 1
ATOM 584 C CA . GLU A 1 77 ? 12.250 -12.734 -26.181 1.00 63.97 77 GLU A CA 1
ATOM 585 C C . GLU A 1 77 ? 13.099 -13.209 -27.380 1.00 63.97 77 GLU A C 1
ATOM 587 O O . GLU A 1 77 ? 12.934 -14.336 -27.841 1.00 63.97 77 GLU A O 1
ATOM 592 N N . ASP A 1 78 ? 14.151 -12.452 -27.720 1.00 62.06 78 ASP A N 1
ATOM 593 C CA . ASP A 1 78 ? 15.156 -12.814 -28.735 1.00 62.06 78 ASP A CA 1
ATOM 594 C C . ASP A 1 78 ? 15.990 -14.072 -28.384 1.00 62.06 78 ASP A C 1
ATOM 596 O O . ASP A 1 78 ? 16.520 -14.742 -29.273 1.00 62.06 78 ASP A O 1
ATOM 600 N N . TRP A 1 79 ? 16.144 -14.414 -27.099 1.00 59.62 79 TRP A N 1
ATOM 601 C CA . TRP A 1 79 ? 16.892 -15.600 -26.645 1.00 59.62 79 TRP A CA 1
ATOM 602 C C . TRP A 1 79 ? 16.014 -16.852 -26.560 1.00 59.62 79 TRP A C 1
ATOM 604 O O . TRP A 1 79 ? 16.511 -17.959 -26.758 1.00 59.62 79 TRP A O 1
ATOM 614 N N . ILE A 1 80 ? 14.720 -16.687 -26.270 1.00 60.16 80 ILE A N 1
ATOM 615 C CA . ILE A 1 80 ? 13.762 -17.792 -26.131 1.00 60.16 80 ILE A CA 1
ATOM 616 C C . ILE A 1 80 ? 13.389 -18.367 -27.507 1.00 60.16 80 ILE A C 1
ATOM 618 O O . ILE A 1 80 ? 13.228 -19.579 -27.626 1.00 60.16 80 ILE A O 1
ATOM 622 N N . GLU A 1 81 ? 13.330 -17.546 -28.561 1.00 59.06 81 GLU A N 1
ATOM 623 C CA . GLU A 1 81 ? 13.021 -18.018 -29.923 1.00 59.06 81 GLU A CA 1
ATOM 624 C C . GLU A 1 81 ? 14.173 -18.787 -30.604 1.00 59.06 81 GLU A C 1
ATOM 626 O O . GLU A 1 81 ? 13.932 -19.544 -31.541 1.00 59.06 81 GLU A O 1
ATOM 631 N N . ASN A 1 82 ? 15.413 -18.655 -30.117 1.00 58.28 82 ASN A N 1
ATOM 632 C CA . ASN A 1 82 ? 16.605 -19.280 -30.715 1.00 58.28 82 ASN A CA 1
ATOM 633 C C . ASN A 1 82 ? 17.148 -20.492 -29.924 1.00 58.28 82 ASN A C 1
ATOM 635 O O . ASN A 1 82 ? 18.236 -20.984 -30.221 1.00 58.28 82 ASN A O 1
ATOM 639 N N . GLY A 1 83 ? 16.424 -20.955 -28.899 1.00 55.09 83 GLY A N 1
ATOM 640 C CA . GLY A 1 83 ? 16.911 -21.938 -27.925 1.00 55.09 83 GLY A CA 1
ATOM 641 C C . GLY A 1 83 ? 16.504 -23.397 -28.140 1.00 55.09 83 GLY A C 1
ATOM 642 O O . GLY A 1 83 ? 16.895 -24.223 -27.321 1.00 55.09 83 GLY A O 1
ATOM 643 N N . ASP A 1 84 ? 15.744 -23.738 -29.187 1.00 59.75 84 ASP A N 1
ATOM 644 C CA . ASP A 1 84 ? 15.302 -25.125 -29.404 1.00 59.75 84 ASP A CA 1
ATOM 645 C C . ASP A 1 84 ? 15.292 -25.504 -30.895 1.00 59.75 84 ASP A C 1
ATOM 647 O O . ASP A 1 84 ? 14.273 -25.488 -31.585 1.00 59.75 84 ASP A O 1
ATOM 651 N N . GLY A 1 85 ? 16.485 -25.804 -31.406 1.00 53.38 85 GLY A N 1
ATOM 652 C CA . GLY A 1 85 ? 16.722 -26.247 -32.776 1.00 53.38 85 GLY A CA 1
ATOM 653 C C . GLY A 1 85 ? 17.828 -27.294 -32.830 1.00 53.38 85 GLY A C 1
ATOM 654 O O . GLY A 1 85 ? 18.903 -27.000 -33.332 1.00 53.38 85 GLY A O 1
ATOM 655 N N . GLY A 1 86 ? 17.544 -28.467 -32.257 1.00 50.97 86 GLY A N 1
ATOM 656 C CA . GLY A 1 86 ? 18.008 -29.792 -32.692 1.00 50.97 86 GLY A CA 1
ATOM 657 C C . GLY A 1 86 ? 19.481 -29.983 -33.068 1.00 50.97 86 GLY A C 1
ATOM 658 O O . GLY A 1 86 ? 19.938 -29.576 -34.130 1.00 50.97 86 GLY A O 1
ATOM 659 N N . GLU A 1 87 ? 20.167 -30.747 -32.227 1.00 56.06 87 GLU A N 1
ATOM 660 C CA . GLU A 1 87 ? 21.294 -31.603 -32.595 1.00 56.06 87 GLU A CA 1
ATOM 661 C C . GLU A 1 87 ? 20.907 -32.565 -33.736 1.00 56.06 87 GLU A C 1
ATOM 663 O O . GLU A 1 87 ? 19.917 -33.276 -33.594 1.00 56.06 87 GLU A O 1
ATOM 668 N N . GLU A 1 88 ? 21.669 -32.573 -34.839 1.00 49.41 88 GLU A N 1
ATOM 669 C CA . GLU A 1 88 ? 21.845 -33.690 -35.792 1.00 49.41 88 GLU A CA 1
ATOM 670 C C . GLU A 1 88 ? 22.948 -33.330 -36.822 1.00 49.41 88 GLU A C 1
ATOM 672 O O . GLU A 1 88 ? 22.718 -32.520 -37.720 1.00 49.41 88 GLU A O 1
ATOM 677 N N . ASP A 1 89 ? 24.168 -33.855 -36.615 1.00 43.19 89 ASP A N 1
ATOM 678 C CA . ASP A 1 89 ? 25.041 -34.532 -37.610 1.00 43.19 89 ASP A CA 1
ATOM 679 C C . ASP A 1 89 ? 26.391 -34.960 -36.988 1.00 43.19 89 ASP A C 1
ATOM 681 O O . ASP A 1 89 ? 27.154 -34.091 -36.500 1.00 43.19 89 ASP A O 1
#

Secondary structure (DSSP, 8-state):
-PPP-EEEETTEEEE--STTS-TT---SPBPPEEHHHHHHHHTTSS-HHHHHHHTSBPPTHHHHHHHHHHHHHHHHHHHHTTS------